Protein AF-A0A1F2VAK2-F1 (afdb_monomer)

Nearest PDB structures (foldseek):
  6fkk-assembly1_A  TM=6.220E-01  e=9.108E-01  Drosophila melanogaster
  6qp8-assembly1_B  TM=5.503E-01  e=6.452E-01  Drosophila melanogaster
  3fcy-assembly1_A  TM=5.643E-01  e=2.875E+00  Thermoanaerobacterium saccharolyticum JW/SL-YS485
  1ods-assembly1_A  TM=3.586E-01  e=8.091E+00  Bacillus subtilis

Secondary structure (DSSP, 8-state):
-PPPPPP-SPPPTTSGGGGGGGGTTPPEEEEEEEEPPP-TTS---EEEEEEETTS-EEEEEEEE-HHHHTT--SS--GGG--EEEEEEEE--

Solvent-accessible surface area (backbone atoms only — not comparable to full-atom values): 5897 Å² total; per-residue (Å²): 134,92,72,82,86,75,89,87,69,84,81,63,89,86,45,46,61,62,59,58,64,73,54,68,91,62,51,81,68,46,78,48,73,55,65,49,78,88,47,91,98,50,83,80,28,55,30,39,38,42,32,31,72,80,59,28,35,39,39,39,31,56,41,64,47,60,73,72,46,73,81,52,81,80,87,72,50,79,86,74,61,52,74,49,58,43,58,47,79,44,78,99

Radius of gyration: 16.03 Å; Cα contacts (8 Å, |Δi|>4): 125; chains: 1; bounding box: 34×40×42 Å

Sequence (92 aa):
MLQLPKIGRPPEAHYSICQASQMVGKTVAKVEFGFRENIEGVHGSELLIVHFTDGSILSIDTGSNAGNLAHQHEGLKENDFHVDLSLHWVPA

Structure (mmCIF, N/CA/C/O backbone):
data_AF-A0A1F2VAK2-F1
#
_entry.id   AF-A0A1F2VAK2-F1
#
loop_
_atom_site.group_PDB
_atom_site.id
_atom_site.type_symbol
_atom_site.label_atom_id
_atom_site.label_alt_id
_atom_site.label_comp_id
_atom_site.label_asym_id
_atom_site.label_entity_id
_atom_site.label_seq_id
_atom_site.pdbx_PDB_ins_code
_atom_site.Cartn_x
_atom_site.Cartn_y
_atom_site.Cartn_z
_atom_site.occupancy
_atom_site.B_iso_or_equiv
_atom_site.auth_seq_id
_atom_site.auth_comp_id
_atom_site.auth_asym_id
_atom_site.auth_atom_id
_atom_site.pdbx_PDB_model_num
ATOM 1 N N . MET A 1 1 ? -9.152 -24.079 -10.032 1.00 58.28 1 MET A N 1
ATOM 2 C CA . MET A 1 1 ? -9.015 -23.486 -8.684 1.00 58.28 1 MET A CA 1
ATOM 3 C C . MET A 1 1 ? -7.963 -22.393 -8.772 1.00 58.28 1 MET A C 1
ATOM 5 O O . MET A 1 1 ? -6.830 -22.716 -9.104 1.00 58.28 1 MET A O 1
ATOM 9 N N . LEU A 1 2 ? -8.334 -21.129 -8.560 1.00 75.19 2 LEU A N 1
ATOM 10 C CA . LEU A 1 2 ? -7.369 -20.033 -8.430 1.00 75.19 2 LEU A CA 1
ATOM 11 C C . LEU A 1 2 ? -6.729 -20.146 -7.043 1.00 75.19 2 LEU A C 1
ATOM 13 O O . LEU A 1 2 ? -7.437 -20.122 -6.040 1.00 75.19 2 LEU A O 1
ATOM 17 N N . GLN A 1 3 ? -5.416 -20.355 -6.991 1.00 88.94 3 GLN A N 1
ATOM 18 C CA . GLN A 1 3 ? -4.656 -20.298 -5.744 1.00 88.94 3 GLN A CA 1
ATOM 19 C C . GLN A 1 3 ? -4.121 -18.882 -5.560 1.00 88.94 3 GLN A C 1
ATOM 21 O O . GLN A 1 3 ? -3.758 -18.227 -6.537 1.00 88.94 3 GLN A O 1
ATOM 26 N N . LEU A 1 4 ? -4.057 -18.426 -4.309 1.00 92.31 4 LEU A N 1
ATOM 27 C CA . LEU A 1 4 ? -3.401 -17.164 -3.996 1.00 92.31 4 LEU A CA 1
ATOM 28 C C . LEU A 1 4 ? -1.904 -17.249 -4.343 1.00 92.31 4 LEU A C 1
ATOM 30 O O . LEU A 1 4 ? -1.283 -18.293 -4.100 1.00 92.31 4 LEU A O 1
ATOM 34 N N . PRO A 1 5 ? -1.309 -16.166 -4.871 1.00 91.50 5 PRO A N 1
ATOM 35 C CA . PRO A 1 5 ? 0.136 -16.065 -5.016 1.00 91.50 5 PRO A CA 1
ATOM 36 C C . PRO A 1 5 ? 0.854 -16.296 -3.679 1.00 91.50 5 PRO A C 1
ATOM 38 O O . PRO A 1 5 ? 0.344 -15.952 -2.612 1.00 91.50 5 PRO A O 1
ATOM 41 N N . LYS A 1 6 ? 2.056 -16.875 -3.738 1.00 94.31 6 LYS A N 1
ATOM 42 C CA . LYS A 1 6 ? 2.902 -17.112 -2.561 1.00 94.31 6 LYS A CA 1
ATOM 43 C C . LYS A 1 6 ? 3.987 -16.046 -2.472 1.00 94.31 6 LYS A C 1
ATOM 45 O O . LYS A 1 6 ? 4.580 -15.682 -3.485 1.00 94.31 6 LYS A O 1
ATOM 50 N N . ILE A 1 7 ? 4.292 -15.604 -1.254 1.00 93.75 7 ILE A N 1
ATOM 51 C CA . ILE A 1 7 ? 5.448 -14.742 -0.992 1.00 93.75 7 ILE A CA 1
ATOM 52 C C . ILE A 1 7 ? 6.719 -15.563 -1.240 1.00 93.75 7 ILE A C 1
ATOM 54 O O . ILE A 1 7 ? 6.951 -16.562 -0.563 1.00 93.75 7 ILE A O 1
ATOM 58 N N . GLY A 1 8 ? 7.523 -15.157 -2.225 1.00 95.75 8 GLY A N 1
ATOM 59 C CA . GLY A 1 8 ? 8.779 -15.837 -2.566 1.00 95.75 8 GLY A CA 1
ATOM 60 C C . GLY A 1 8 ? 9.994 -15.346 -1.773 1.00 95.75 8 GLY A C 1
ATOM 61 O O . GLY A 1 8 ? 10.935 -16.105 -1.565 1.00 95.75 8 GLY A O 1
ATOM 62 N N . ARG A 1 9 ? 9.983 -14.083 -1.329 1.00 94.38 9 ARG A N 1
ATOM 63 C CA . ARG A 1 9 ? 11.061 -13.446 -0.557 1.00 94.38 9 ARG A CA 1
ATOM 64 C C . ARG A 1 9 ? 10.516 -12.289 0.290 1.00 94.38 9 ARG A C 1
ATOM 66 O O . ARG A 1 9 ? 9.493 -11.718 -0.094 1.00 94.38 9 ARG A O 1
ATO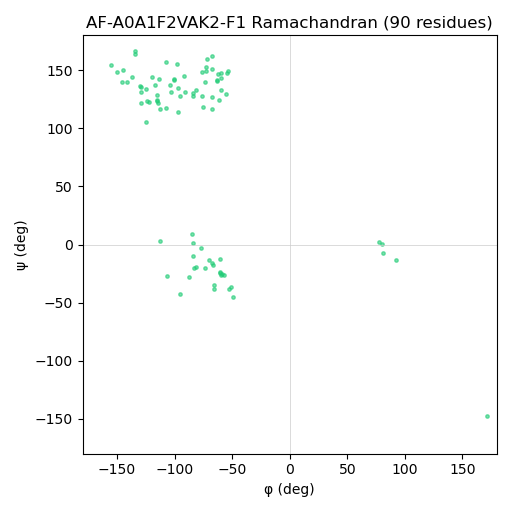M 73 N N . PRO A 1 10 ? 11.174 -11.922 1.402 1.00 93.38 10 PRO A N 1
ATOM 74 C CA . PRO A 1 10 ? 10.829 -10.706 2.131 1.00 93.38 10 PRO A CA 1
ATOM 75 C C . PRO A 1 10 ? 11.158 -9.445 1.304 1.00 93.38 10 PRO A C 1
ATOM 77 O O . PRO A 1 10 ? 12.088 -9.480 0.491 1.00 93.38 10 PRO A O 1
ATOM 80 N N . PRO A 1 11 ? 10.424 -8.334 1.506 1.00 92.62 11 PRO A N 1
ATOM 81 C CA . PRO A 1 11 ? 10.805 -7.029 0.971 1.00 92.62 11 PRO A CA 1
ATOM 82 C C . PRO A 1 11 ? 12.016 -6.456 1.726 1.00 92.62 11 PRO A C 1
ATOM 84 O O . PRO A 1 11 ? 12.290 -6.834 2.867 1.00 92.62 11 PRO A O 1
ATOM 87 N N . GLU A 1 12 ? 12.727 -5.510 1.111 1.00 92.19 12 GLU A N 1
ATOM 88 C CA . GLU A 1 12 ? 13.723 -4.704 1.828 1.00 92.19 12 GLU A CA 1
ATOM 89 C C . GLU A 1 12 ? 13.039 -3.691 2.759 1.00 92.19 12 GLU A C 1
ATOM 91 O O . GLU A 1 12 ? 11.945 -3.201 2.479 1.00 92.19 12 GLU A O 1
ATOM 96 N N . ALA A 1 13 ? 13.694 -3.347 3.871 1.00 90.88 13 ALA A N 1
ATOM 97 C CA . ALA A 1 13 ? 13.076 -2.585 4.961 1.00 90.88 13 ALA A CA 1
ATOM 98 C C . ALA A 1 13 ? 12.570 -1.185 4.565 1.00 90.88 13 ALA A C 1
ATOM 100 O O . ALA A 1 13 ? 11.677 -0.655 5.219 1.00 90.88 13 ALA A O 1
ATOM 101 N N . HIS A 1 14 ? 13.130 -0.587 3.512 1.00 90.25 14 HIS A N 1
ATOM 102 C CA . HIS A 1 14 ? 12.782 0.764 3.071 1.00 90.25 14 HIS A CA 1
ATOM 103 C C . HIS A 1 14 ? 11.538 0.820 2.166 1.00 90.25 14 HIS A C 1
ATOM 105 O O . HIS A 1 14 ? 11.043 1.913 1.897 1.00 90.25 14 HIS A O 1
ATOM 111 N N . TYR A 1 15 ? 11.017 -0.321 1.700 1.00 91.56 15 TYR A N 1
ATOM 112 C CA . TYR A 1 15 ? 9.818 -0.338 0.862 1.00 91.56 15 TYR A CA 1
ATOM 113 C C . TYR A 1 15 ? 8.549 -0.036 1.670 1.00 91.56 15 TYR A C 1
ATOM 115 O O . TYR A 1 15 ? 8.341 -0.566 2.763 1.00 91.56 15 TYR A O 1
ATOM 123 N N . SER A 1 16 ? 7.649 0.756 1.082 1.00 92.56 16 SER A N 1
ATOM 124 C CA . SER A 1 16 ? 6.328 1.119 1.627 1.00 92.56 16 SER A CA 1
ATOM 125 C C . SER A 1 16 ? 5.502 -0.089 2.074 1.00 92.56 16 SER A C 1
ATOM 127 O O . SER A 1 16 ? 4.842 -0.033 3.109 1.00 92.56 16 SER A O 1
ATOM 129 N N . ILE A 1 17 ? 5.579 -1.211 1.351 1.00 94.19 17 ILE A N 1
ATOM 130 C CA . ILE A 1 17 ? 4.831 -2.436 1.664 1.00 94.19 17 ILE A CA 1
ATOM 131 C C . ILE A 1 17 ? 5.137 -2.993 3.064 1.00 94.19 17 ILE A C 1
ATOM 133 O O . ILE A 1 17 ? 4.280 -3.631 3.673 1.00 94.19 17 ILE A O 1
ATOM 137 N N . CYS A 1 18 ? 6.316 -2.708 3.629 1.00 95.56 18 CYS A N 1
ATOM 138 C CA . CYS A 1 18 ? 6.657 -3.089 5.003 1.00 95.56 18 CYS A CA 1
ATOM 139 C C . CYS A 1 18 ? 5.698 -2.468 6.037 1.00 95.56 18 CYS A C 1
ATOM 141 O O . CYS A 1 18 ? 5.466 -3.046 7.105 1.00 95.56 18 CYS A O 1
ATOM 143 N N . GLN A 1 19 ? 5.079 -1.329 5.708 1.00 95.44 19 GLN A N 1
ATOM 144 C CA . GLN A 1 19 ? 4.092 -0.657 6.554 1.00 95.44 19 GLN A CA 1
ATOM 145 C C . GLN A 1 19 ? 2.759 -1.418 6.642 1.00 95.44 19 GLN A C 1
ATOM 147 O O . GLN A 1 19 ? 1.972 -1.141 7.544 1.00 95.44 19 GLN A O 1
ATOM 152 N N . ALA A 1 20 ? 2.514 -2.419 5.785 1.00 96.00 20 ALA A N 1
ATOM 153 C CA . ALA A 1 20 ? 1.325 -3.273 5.864 1.00 96.00 20 ALA A CA 1
ATOM 154 C C . ALA A 1 20 ? 1.241 -4.046 7.194 1.00 96.00 20 ALA A C 1
ATOM 156 O O . ALA A 1 20 ? 0.156 -4.402 7.645 1.00 96.00 20 ALA A O 1
ATOM 157 N N . SER A 1 21 ? 2.377 -4.259 7.869 1.00 95.69 21 SER A N 1
ATOM 158 C CA . SER A 1 21 ? 2.422 -4.852 9.213 1.00 95.69 21 SER A CA 1
ATOM 159 C C . SER A 1 21 ? 1.599 -4.075 10.251 1.00 95.69 21 SER A C 1
ATOM 161 O O . SER A 1 21 ? 1.079 -4.680 11.185 1.00 95.69 21 SER A O 1
ATOM 163 N N . GLN A 1 22 ? 1.394 -2.766 10.060 1.00 96.25 22 GLN A N 1
ATOM 164 C CA . GLN A 1 22 ? 0.562 -1.940 10.941 1.00 96.25 22 GLN A CA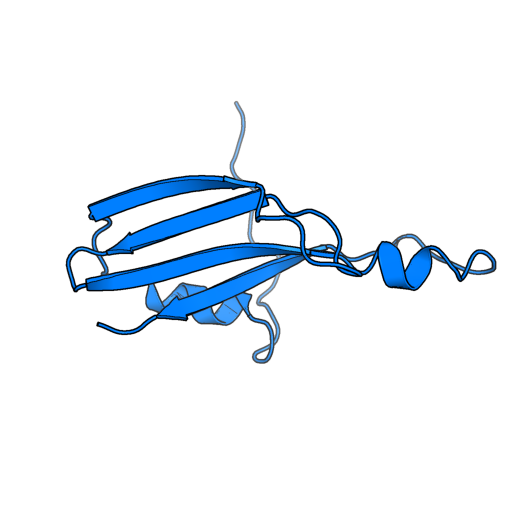 1
ATOM 165 C C . GLN A 1 22 ? -0.931 -2.301 10.872 1.00 96.25 22 GLN A C 1
ATOM 167 O O . GLN A 1 22 ? -1.693 -1.928 11.761 1.00 96.25 22 GLN A O 1
ATOM 172 N N . MET A 1 23 ? -1.363 -3.047 9.849 1.00 97.00 23 MET A N 1
ATOM 173 C CA . MET A 1 23 ? -2.738 -3.546 9.734 1.00 97.00 23 MET A CA 1
ATOM 174 C C . MET A 1 23 ? -3.034 -4.693 10.710 1.00 97.00 23 MET A C 1
ATOM 176 O O . MET A 1 23 ? -4.200 -4.995 10.966 1.00 97.00 23 MET A O 1
ATOM 180 N N . VAL A 1 24 ? -2.005 -5.373 11.227 1.00 97.81 24 VAL A N 1
ATOM 181 C CA . VAL A 1 24 ? -2.172 -6.581 12.044 1.00 97.81 24 VAL A CA 1
ATOM 182 C C . VAL A 1 24 ? -2.970 -6.262 13.308 1.00 97.81 24 VAL A C 1
ATOM 184 O O . VAL A 1 24 ? -2.607 -5.391 14.092 1.00 97.81 24 VAL A O 1
ATOM 187 N N . GLY A 1 25 ? -4.067 -6.993 13.508 1.00 97.88 25 GLY A N 1
ATOM 188 C CA . GLY A 1 25 ? -4.950 -6.835 14.665 1.00 97.88 25 GLY A CA 1
ATOM 189 C C . GLY A 1 25 ? -5.950 -5.679 14.565 1.00 97.88 25 GLY A C 1
ATOM 190 O O . GLY A 1 25 ? -6.838 -5.591 15.413 1.00 97.88 25 GLY A O 1
ATOM 191 N N . LYS A 1 26 ? -5.870 -4.824 13.537 1.00 97.88 26 LYS A N 1
ATOM 192 C CA . LYS A 1 26 ? -6.884 -3.792 13.298 1.00 97.88 26 LYS A CA 1
ATOM 193 C C . LYS A 1 26 ? -8.145 -4.402 12.686 1.00 97.88 26 LYS A C 1
ATOM 195 O O . LYS A 1 26 ? -8.086 -5.363 11.920 1.00 97.88 26 LYS A O 1
ATOM 200 N N . THR A 1 27 ? -9.296 -3.810 12.998 1.00 98.44 27 THR A N 1
ATOM 201 C CA . THR A 1 27 ? -10.588 -4.190 12.408 1.00 98.44 27 THR A CA 1
ATOM 202 C C . THR A 1 27 ? -10.982 -3.172 11.347 1.00 98.44 27 THR A C 1
ATOM 204 O O . THR A 1 27 ? -10.927 -1.969 11.592 1.00 98.44 27 THR A O 1
ATOM 207 N N . VAL A 1 28 ? -11.368 -3.646 10.162 1.00 98.50 28 VAL A N 1
ATOM 208 C CA . VAL A 1 28 ? -11.830 -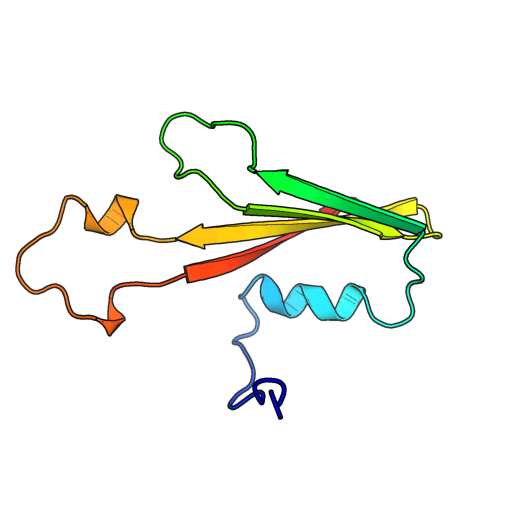2.787 9.063 1.00 98.50 28 VAL A CA 1
ATOM 209 C C . VAL A 1 28 ? -13.252 -2.306 9.349 1.00 98.50 28 VAL A C 1
ATOM 211 O O . VAL A 1 28 ? -14.140 -3.115 9.607 1.00 98.50 28 VAL A O 1
ATOM 214 N N . ALA A 1 29 ? -13.464 -0.995 9.277 1.00 98.50 29 ALA A N 1
ATOM 215 C CA . ALA A 1 29 ? -14.770 -0.352 9.393 1.00 98.50 29 ALA A CA 1
ATOM 216 C C . ALA A 1 29 ? -15.405 -0.082 8.020 1.00 98.50 29 ALA A C 1
ATOM 218 O O . ALA A 1 29 ? -16.599 -0.306 7.831 1.00 98.50 29 ALA A O 1
ATOM 219 N N . LYS A 1 30 ? -14.611 0.400 7.056 1.00 98.44 30 LYS A N 1
ATOM 220 C CA . LYS A 1 30 ? -15.060 0.753 5.702 1.00 98.44 30 LYS A CA 1
ATOM 221 C C . LYS A 1 30 ? -13.919 0.555 4.708 1.00 98.44 30 LYS A C 1
ATOM 223 O O . LYS A 1 30 ? -12.756 0.754 5.047 1.00 98.44 30 LYS A O 1
ATOM 228 N N . VAL A 1 31 ? -14.266 0.200 3.475 1.00 98.31 31 VAL A N 1
ATOM 229 C CA . VAL A 1 31 ? -13.340 0.157 2.341 1.00 98.31 31 VAL A CA 1
ATOM 230 C C . VAL A 1 31 ? -13.898 1.024 1.219 1.00 98.31 31 VAL A C 1
ATOM 232 O O . VAL A 1 31 ? -15.083 0.930 0.900 1.00 98.31 31 VAL A O 1
ATOM 235 N N . GLU A 1 32 ? -13.052 1.857 0.627 1.00 98.31 32 GLU A N 1
ATOM 236 C CA . GLU A 1 32 ? -13.335 2.624 -0.588 1.00 98.31 32 GLU A CA 1
ATOM 237 C C . GLU A 1 32 ? -12.336 2.225 -1.662 1.00 98.31 32 GLU A C 1
ATOM 239 O O . GLU A 1 32 ? -11.180 1.945 -1.359 1.00 98.31 32 GLU A O 1
ATOM 244 N N . PHE A 1 33 ? -12.772 2.185 -2.914 1.00 97.38 33 PHE A N 1
ATOM 245 C CA . PHE A 1 33 ? -11.908 1.852 -4.036 1.00 97.38 33 PHE A CA 1
ATOM 246 C C . PHE A 1 33 ? -12.303 2.656 -5.270 1.00 97.38 33 PHE A C 1
ATOM 248 O O . PHE A 1 33 ? -13.469 3.013 -5.450 1.00 97.38 33 PHE A O 1
ATOM 255 N N . GLY A 1 34 ? -11.326 2.935 -6.123 1.00 96.19 34 GLY A N 1
ATOM 256 C CA . GLY A 1 34 ? -11.519 3.695 -7.347 1.00 96.19 34 GLY A CA 1
ATOM 257 C C . GLY A 1 34 ? -10.189 4.025 -8.001 1.00 96.19 34 GLY A C 1
ATOM 258 O O . GLY A 1 34 ? -9.228 3.268 -7.897 1.00 96.19 34 GLY A O 1
ATOM 259 N N . PHE A 1 35 ? -10.135 5.177 -8.655 1.00 93.00 35 PHE A N 1
ATOM 260 C CA . PHE A 1 35 ? -8.904 5.731 -9.199 1.00 93.00 35 PHE A CA 1
ATOM 261 C C . PHE A 1 35 ? -8.562 7.007 -8.443 1.00 93.00 35 PHE A C 1
ATOM 263 O O . PHE A 1 35 ? -9.459 7.778 -8.092 1.00 93.00 35 PHE A O 1
ATOM 270 N N . ARG A 1 36 ? -7.270 7.230 -8.191 1.00 92.06 36 ARG A N 1
ATOM 271 C CA . ARG A 1 36 ? -6.783 8.486 -7.620 1.00 92.06 36 ARG A CA 1
ATOM 272 C C . ARG A 1 36 ? -7.152 9.637 -8.552 1.00 92.06 36 ARG A C 1
ATOM 274 O O . ARG A 1 36 ? -7.087 9.494 -9.775 1.00 92.06 36 ARG A O 1
ATOM 281 N N . GLU A 1 37 ? -7.496 10.784 -7.972 1.00 91.12 37 GLU A N 1
ATOM 282 C CA . GLU A 1 37 ? -7.637 12.017 -8.741 1.00 91.12 37 GLU A CA 1
ATOM 283 C C . GLU A 1 37 ? -6.372 12.296 -9.561 1.00 91.12 37 GLU A C 1
ATOM 285 O O . GLU A 1 37 ? -5.252 11.916 -9.191 1.00 91.12 37 GLU A O 1
ATOM 290 N N . ASN A 1 38 ? -6.566 12.937 -10.713 1.00 87.38 38 ASN A N 1
ATOM 291 C CA . ASN A 1 38 ? -5.463 13.237 -11.606 1.00 87.38 38 ASN A CA 1
ATOM 292 C C . ASN A 1 38 ? -4.531 14.264 -10.952 1.00 87.38 38 ASN A C 1
ATOM 294 O O . ASN A 1 38 ? -4.972 15.337 -10.545 1.00 87.38 38 ASN A O 1
ATOM 298 N N . ILE A 1 39 ? -3.243 13.940 -10.894 1.00 84.00 39 ILE A N 1
ATOM 299 C CA . ILE A 1 39 ? -2.196 14.836 -10.405 1.00 84.00 39 ILE A CA 1
ATOM 300 C C . ILE A 1 39 ? -1.291 15.120 -11.597 1.00 84.00 39 ILE A C 1
ATOM 302 O O . ILE A 1 39 ? -0.791 14.189 -12.228 1.00 84.00 39 ILE A O 1
ATOM 306 N N . GLU A 1 40 ? -1.105 16.397 -11.926 1.00 82.62 40 GLU A N 1
ATOM 307 C CA . GLU A 1 40 ? -0.284 16.796 -13.068 1.00 82.62 40 GLU A CA 1
ATOM 308 C C . GLU A 1 40 ? 1.128 16.200 -12.963 1.00 82.62 40 GLU A C 1
ATOM 310 O O . GLU A 1 40 ? 1.781 16.282 -11.923 1.00 82.62 40 GLU A O 1
ATOM 315 N N . GLY A 1 41 ? 1.586 15.561 -14.042 1.00 73.50 41 GLY A N 1
ATOM 316 C CA . GLY A 1 41 ? 2.900 14.917 -14.097 1.00 73.50 41 GLY A CA 1
ATOM 317 C C . GLY A 1 41 ? 3.002 13.561 -13.387 1.00 73.50 41 GLY A C 1
ATOM 318 O O . GLY A 1 41 ? 4.082 12.973 -13.396 1.00 73.50 41 GLY A O 1
ATOM 319 N N . VAL A 1 42 ? 1.914 13.029 -12.816 1.00 78.81 42 VAL A N 1
ATOM 320 C CA . VAL A 1 42 ? 1.890 11.705 -12.172 1.00 78.81 42 VAL A CA 1
ATOM 321 C C . VAL A 1 42 ? 0.934 10.779 -12.922 1.00 78.81 42 VAL A C 1
ATOM 323 O O . VAL A 1 42 ? -0.167 11.175 -13.298 1.00 78.81 42 VAL A O 1
ATOM 326 N N . HIS A 1 43 ? 1.330 9.523 -13.140 1.00 79.81 43 HIS A N 1
ATOM 327 C CA . HIS A 1 43 ? 0.458 8.545 -13.793 1.00 79.81 43 HIS A CA 1
ATOM 328 C C . HIS A 1 43 ? -0.811 8.291 -12.961 1.00 79.81 43 HIS A C 1
ATOM 330 O O . HIS A 1 43 ? -0.769 8.300 -11.729 1.00 79.81 43 HIS A O 1
ATOM 336 N N . GLY A 1 44 ? -1.938 8.032 -13.630 1.00 82.56 44 GLY A N 1
ATOM 337 C CA . GLY A 1 44 ? -3.164 7.584 -12.965 1.00 82.56 44 GLY A CA 1
ATOM 338 C C . GLY A 1 44 ? -2.933 6.272 -12.211 1.00 82.56 44 GLY A C 1
ATOM 339 O O . GLY A 1 44 ? -2.109 5.456 -12.625 1.00 82.56 44 GLY A O 1
ATOM 340 N N . SER A 1 45 ? -3.631 6.084 -11.095 1.00 89.25 45 SER A N 1
ATOM 341 C CA . SER A 1 45 ? -3.395 4.960 -10.189 1.00 89.25 45 SER A CA 1
ATOM 342 C C . SER A 1 45 ? -4.710 4.418 -9.643 1.00 89.25 45 SER A C 1
ATOM 344 O O . SER A 1 45 ? -5.613 5.202 -9.334 1.00 89.25 45 SER A O 1
ATOM 346 N N . GLU A 1 46 ? -4.829 3.093 -9.539 1.00 92.88 46 GLU A N 1
ATOM 347 C CA . GLU A 1 46 ? -5.875 2.470 -8.724 1.00 92.88 46 GLU A CA 1
ATOM 348 C C . GLU A 1 46 ? -5.65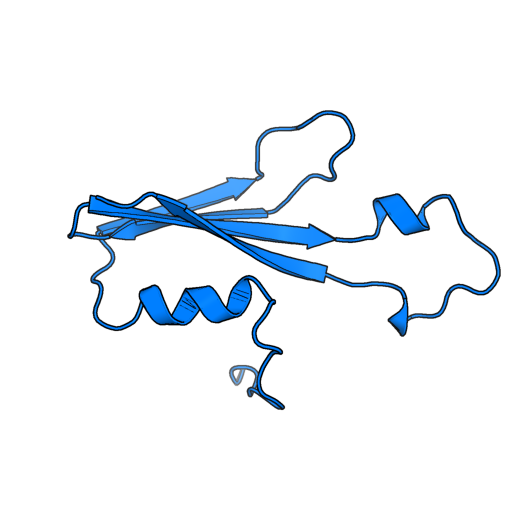5 2.856 -7.261 1.00 92.88 46 GLU A C 1
ATOM 350 O O . GLU A 1 46 ? -4.520 2.922 -6.793 1.00 92.88 46 GLU A O 1
ATOM 355 N N . LEU A 1 47 ? -6.744 3.120 -6.548 1.00 95.12 47 LEU A N 1
ATOM 356 C CA . LEU A 1 47 ? -6.730 3.578 -5.167 1.00 95.12 47 LEU A CA 1
ATOM 357 C C . LEU A 1 47 ? -7.657 2.702 -4.327 1.00 95.12 47 LEU A C 1
ATOM 359 O O . LEU A 1 47 ? -8.817 2.498 -4.685 1.00 95.12 47 LEU A O 1
ATOM 363 N N . LEU A 1 48 ? -7.154 2.237 -3.188 1.00 97.81 48 LEU A N 1
ATOM 364 C CA . LEU A 1 48 ? -7.890 1.535 -2.145 1.00 97.81 48 LEU A CA 1
ATOM 365 C C . LEU A 1 48 ? -7.688 2.281 -0.824 1.00 97.81 48 LEU A C 1
ATOM 367 O O . LEU A 1 48 ? -6.561 2.456 -0.377 1.00 97.81 48 LEU A O 1
ATOM 371 N N . ILE A 1 49 ? -8.770 2.692 -0.171 1.00 98.12 49 ILE A N 1
ATOM 372 C CA . ILE A 1 49 ? -8.734 3.332 1.146 1.00 98.12 49 ILE A CA 1
ATOM 373 C C . ILE A 1 49 ? -9.419 2.411 2.150 1.00 98.12 49 ILE A C 1
ATOM 375 O O . ILE A 1 49 ? -10.592 2.068 2.004 1.00 98.12 49 ILE A O 1
ATOM 379 N N . VAL A 1 50 ? -8.689 2.017 3.187 1.00 98.56 50 VAL A N 1
ATOM 380 C CA . VAL A 1 50 ? -9.170 1.189 4.291 1.00 98.56 50 VAL A CA 1
ATOM 381 C C . VAL A 1 50 ? -9.294 2.062 5.531 1.00 98.56 50 VAL A C 1
ATOM 383 O O . VAL A 1 50 ? -8.305 2.585 6.038 1.00 98.56 50 VAL A O 1
ATOM 386 N N . HIS A 1 51 ? -10.515 2.194 6.034 1.00 98.56 51 HIS A N 1
ATOM 387 C CA . HIS A 1 51 ? -10.807 2.854 7.303 1.00 98.56 51 HIS A CA 1
ATOM 388 C C . HIS A 1 51 ? -10.894 1.797 8.392 1.00 98.56 51 HIS A C 1
ATOM 390 O O . HIS A 1 51 ? -11.657 0.834 8.253 1.00 98.56 51 HIS A O 1
ATOM 396 N N . PHE A 1 52 ? -10.151 1.969 9.479 1.00 98.62 52 PHE A N 1
ATOM 397 C CA . PHE A 1 52 ? -10.168 1.057 10.618 1.00 98.62 52 PHE A CA 1
ATOM 398 C C . PHE A 1 52 ? -11.085 1.569 11.734 1.00 98.62 52 PHE A C 1
ATOM 400 O O . PHE A 1 52 ? -11.341 2.763 11.869 1.00 98.62 52 PHE A O 1
ATOM 407 N N . THR A 1 53 ? -11.585 0.655 12.565 1.00 98.50 53 THR A N 1
ATOM 408 C CA . THR A 1 53 ? -12.487 0.985 13.685 1.00 98.50 53 THR A CA 1
ATOM 409 C C . THR A 1 53 ? -11.821 1.813 14.781 1.00 98.50 53 THR A C 1
ATOM 411 O O . THR A 1 53 ? -12.519 2.387 15.608 1.00 98.50 53 THR A O 1
ATOM 414 N N . ASP A 1 54 ? -10.488 1.849 14.819 1.00 97.62 54 ASP A N 1
ATOM 415 C CA . ASP A 1 54 ? -9.716 2.669 15.756 1.00 97.62 54 ASP A CA 1
ATOM 416 C C . ASP A 1 54 ? -9.526 4.120 15.280 1.00 97.62 54 ASP A C 1
ATOM 418 O O . ASP A 1 54 ? -8.876 4.896 15.972 1.00 97.62 54 ASP A O 1
ATOM 422 N N . GLY A 1 55 ? -10.089 4.487 14.122 1.00 98.06 55 GLY A N 1
ATOM 423 C CA . GLY A 1 55 ? -9.999 5.824 13.532 1.00 98.06 55 GLY A CA 1
ATOM 424 C C . GLY A 1 55 ? -8.833 6.011 12.561 1.00 98.06 55 GLY A C 1
ATOM 425 O O . GLY A 1 55 ? -8.841 6.976 11.802 1.00 98.06 55 GLY A O 1
ATOM 426 N N . SER A 1 56 ? -7.865 5.087 12.521 1.00 98.44 56 SER A N 1
ATOM 427 C CA . SER A 1 56 ? -6.766 5.162 11.552 1.00 98.44 56 SER A CA 1
ATOM 428 C C . SER A 1 56 ? -7.222 4.820 10.129 1.00 98.44 56 SER A C 1
ATOM 430 O O . SER A 1 56 ? -8.167 4.052 9.921 1.00 98.44 56 SER A O 1
ATOM 432 N N . ILE A 1 57 ? -6.527 5.379 9.136 1.00 98.44 57 ILE A N 1
ATOM 433 C CA . ILE A 1 57 ? -6.831 5.193 7.711 1.00 98.44 57 ILE A CA 1
ATOM 434 C C . ILE A 1 57 ? -5.557 4.777 6.973 1.00 98.44 57 ILE A C 1
ATOM 436 O O . ILE A 1 57 ? -4.492 5.361 7.179 1.00 98.44 57 ILE A O 1
ATOM 440 N N . LEU A 1 58 ? -5.678 3.784 6.093 1.00 98.31 58 LEU A N 1
ATOM 441 C CA . LEU A 1 58 ? -4.641 3.376 5.151 1.00 98.31 58 LEU A CA 1
ATOM 442 C C . LEU A 1 58 ? -5.114 3.631 3.723 1.00 98.31 58 LEU A C 1
ATOM 444 O O . LEU A 1 58 ? -6.122 3.075 3.298 1.00 98.31 58 LEU A O 1
ATOM 448 N N . SER A 1 59 ? -4.349 4.408 2.968 1.00 97.31 59 SER A N 1
ATOM 449 C CA . SER A 1 59 ? -4.451 4.478 1.513 1.00 97.31 59 SER A CA 1
ATOM 450 C C . SER A 1 59 ? -3.409 3.561 0.878 1.00 97.31 59 SER A C 1
ATOM 452 O O . SER A 1 59 ? -2.245 3.573 1.281 1.00 97.31 59 SER A O 1
ATOM 454 N N . ILE A 1 60 ? -3.826 2.790 -0.122 1.00 97.06 60 ILE A N 1
ATOM 455 C CA . ILE A 1 60 ? -2.976 1.966 -0.977 1.00 97.06 60 ILE A CA 1
ATOM 456 C C . ILE A 1 60 ? -3.209 2.409 -2.417 1.00 97.06 60 ILE A C 1
ATOM 458 O O . ILE A 1 60 ? -4.339 2.343 -2.900 1.00 97.06 60 ILE A O 1
ATOM 462 N N . ASP A 1 61 ? -2.154 2.819 -3.104 1.00 94.31 61 ASP A N 1
ATOM 463 C CA . ASP A 1 61 ? -2.185 3.084 -4.538 1.00 94.31 61 ASP A CA 1
ATOM 464 C C . ASP A 1 61 ? -0.982 2.461 -5.249 1.00 94.31 61 ASP A C 1
ATOM 466 O O . ASP A 1 61 ? -0.015 2.015 -4.631 1.00 94.31 61 ASP A O 1
ATOM 470 N N . THR A 1 62 ? -1.070 2.349 -6.570 1.00 89.69 62 THR A N 1
ATOM 471 C CA . THR A 1 62 ? 0.043 1.854 -7.389 1.00 89.69 62 THR A CA 1
ATOM 472 C C . THR A 1 62 ? 1.057 2.959 -7.674 1.00 89.69 62 THR A C 1
ATOM 474 O O . THR A 1 62 ? 0.685 4.061 -8.088 1.00 89.69 62 THR A O 1
ATOM 477 N N . GLY A 1 63 ? 2.337 2.650 -7.488 1.00 85.19 63 GLY A N 1
ATOM 478 C CA . GLY A 1 63 ? 3.461 3.403 -8.036 1.00 85.19 63 GLY A CA 1
ATOM 479 C C . GLY A 1 63 ? 3.997 2.697 -9.278 1.00 85.19 63 GLY A C 1
ATOM 480 O O . GLY A 1 63 ? 4.021 1.469 -9.332 1.00 85.19 63 GLY A O 1
ATOM 481 N N . SER A 1 64 ? 4.402 3.446 -10.300 1.00 85.12 64 SER A N 1
ATOM 482 C CA . SER A 1 64 ? 5.063 2.902 -11.483 1.00 85.12 64 SER A CA 1
ATOM 483 C C . SER A 1 64 ? 6.101 3.866 -12.029 1.00 85.12 64 SER A C 1
ATOM 485 O O . SER A 1 64 ? 5.866 5.069 -12.151 1.00 85.12 64 SER A O 1
ATOM 487 N N . ASN A 1 65 ? 7.233 3.312 -12.458 1.00 86.19 65 ASN A N 1
ATOM 488 C CA . ASN A 1 65 ? 8.262 4.074 -13.153 1.00 86.19 65 ASN A CA 1
ATOM 489 C C . ASN A 1 65 ? 8.017 4.200 -14.670 1.00 86.19 65 A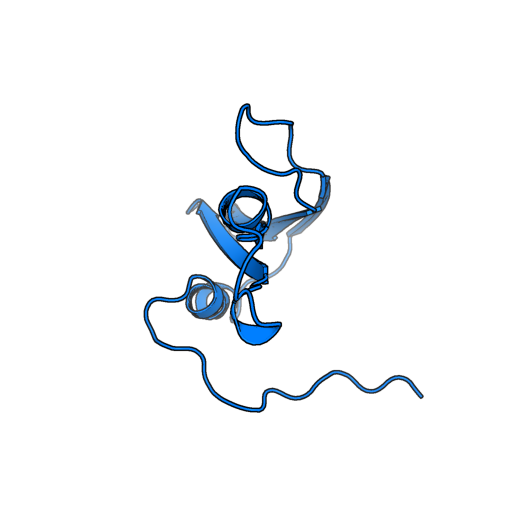SN A C 1
ATOM 491 O O . ASN A 1 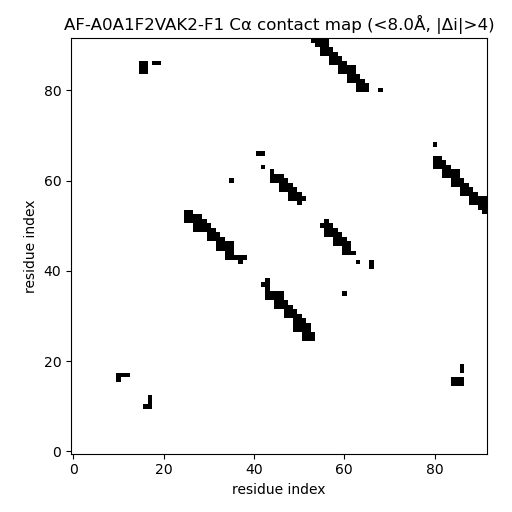65 ? 8.881 4.714 -15.379 1.00 86.19 65 ASN A O 1
ATOM 495 N N . ALA A 1 66 ? 6.845 3.792 -15.182 1.00 82.06 66 ALA A N 1
ATOM 496 C CA . ALA A 1 66 ? 6.501 3.862 -16.608 1.00 82.06 66 ALA A CA 1
ATOM 497 C C . ALA A 1 66 ? 6.783 5.243 -17.221 1.00 82.06 66 ALA A C 1
ATOM 499 O O . ALA A 1 66 ? 7.367 5.342 -18.297 1.00 82.06 66 ALA A O 1
ATOM 500 N N . GLY A 1 67 ? 6.397 6.315 -16.519 1.00 75.81 67 GLY A N 1
ATOM 501 C CA . GLY A 1 67 ? 6.618 7.691 -16.968 1.00 75.81 67 GLY A CA 1
ATOM 502 C C . GLY A 1 67 ? 8.098 8.078 -17.019 1.00 75.81 67 GLY A C 1
ATOM 503 O O . GLY A 1 67 ? 8.510 8.787 -17.931 1.00 75.81 67 GLY A O 1
ATOM 504 N N . ASN A 1 68 ? 8.922 7.567 -16.095 1.00 78.56 68 ASN A N 1
ATOM 505 C CA . ASN A 1 68 ? 10.371 7.792 -16.124 1.00 78.56 68 ASN A CA 1
ATOM 506 C C . ASN A 1 68 ? 11.011 7.123 -17.346 1.00 78.56 68 ASN A C 1
ATOM 508 O O . ASN A 1 68 ? 11.907 7.690 -17.969 1.00 78.56 68 ASN A O 1
ATOM 512 N N . LEU A 1 69 ? 10.517 5.937 -17.701 1.00 81.50 69 LEU A N 1
ATOM 513 C CA . LEU A 1 69 ? 11.015 5.146 -18.824 1.00 81.50 69 LEU A CA 1
ATOM 514 C C . LEU A 1 69 ? 10.441 5.601 -20.173 1.00 81.50 69 LEU A C 1
ATOM 516 O O . LEU A 1 69 ? 11.046 5.349 -21.210 1.00 81.50 69 LEU A O 1
ATOM 520 N N . ALA A 1 70 ? 9.319 6.327 -20.190 1.00 75.25 70 ALA A N 1
ATOM 521 C CA . ALA A 1 70 ? 8.667 6.800 -21.414 1.00 75.25 70 ALA A CA 1
ATOM 522 C C . ALA A 1 70 ? 9.537 7.737 -22.274 1.00 75.25 70 ALA A C 1
ATOM 524 O O . ALA A 1 70 ? 9.186 7.996 -23.420 1.00 75.25 70 ALA A O 1
ATOM 525 N N . HIS A 1 71 ? 10.657 8.237 -21.748 1.00 72.50 71 HIS A N 1
ATOM 526 C CA . HIS A 1 71 ? 11.605 9.095 -22.466 1.00 72.50 71 HIS A CA 1
ATOM 527 C C . HIS A 1 71 ? 12.971 8.428 -22.721 1.00 72.50 71 HIS A C 1
ATOM 529 O O . HIS A 1 71 ? 13.873 9.068 -23.261 1.00 72.50 71 HIS A O 1
ATOM 535 N N . GLN A 1 72 ? 13.144 7.156 -22.344 1.00 71.81 72 GLN A N 1
ATOM 536 C CA . GLN A 1 72 ? 14.367 6.373 -22.543 1.00 71.81 72 GLN A CA 1
ATOM 537 C C . GLN A 1 72 ? 14.014 5.091 -23.295 1.00 71.81 72 GLN A C 1
ATOM 539 O O . GLN A 1 72 ? 13.414 4.196 -22.727 1.00 71.81 72 GLN A O 1
ATOM 544 N N . HIS A 1 73 ? 14.343 4.994 -24.583 1.00 71.44 73 HIS A N 1
ATOM 545 C CA . HIS A 1 73 ? 13.850 3.890 -25.423 1.00 71.44 73 HIS A CA 1
ATOM 546 C C . HIS A 1 73 ? 14.912 2.839 -25.761 1.00 71.44 73 HIS A C 1
ATOM 548 O O . HIS A 1 73 ? 14.580 1.682 -26.009 1.00 71.44 73 HIS A O 1
ATOM 554 N N . GLU A 1 74 ? 16.189 3.222 -25.782 1.00 86.12 74 GLU A N 1
ATOM 555 C CA . GLU A 1 74 ? 17.281 2.317 -26.133 1.00 86.12 74 GLU A CA 1
ATOM 556 C C . GLU A 1 74 ? 17.842 1.620 -24.893 1.00 86.12 74 GLU A C 1
ATOM 558 O O . GLU A 1 74 ? 18.156 2.257 -23.891 1.00 86.12 74 GLU A O 1
ATOM 563 N N . GLY A 1 75 ? 17.997 0.298 -24.970 1.00 85.75 75 GLY A N 1
ATOM 564 C CA . GLY A 1 75 ? 18.645 -0.494 -23.923 1.00 85.75 75 GLY A CA 1
ATOM 565 C C . GLY A 1 75 ? 17.776 -0.835 -22.709 1.00 85.75 75 GLY A C 1
ATOM 566 O O . GLY A 1 75 ? 18.277 -1.542 -21.834 1.00 85.75 75 GLY A O 1
ATOM 567 N N . LEU A 1 76 ? 16.506 -0.407 -22.673 1.00 86.94 76 LEU A N 1
ATOM 568 C CA . LEU A 1 76 ? 15.553 -0.830 -21.645 1.00 86.94 76 LEU A CA 1
ATOM 569 C C . LEU A 1 76 ? 15.363 -2.346 -21.652 1.00 86.94 76 LEU A C 1
ATOM 571 O O . LEU A 1 76 ? 15.125 -2.971 -22.690 1.00 86.94 76 LEU A O 1
ATOM 575 N N . LYS A 1 77 ? 15.413 -2.925 -20.462 1.00 87.00 77 LYS A N 1
ATOM 576 C CA . LYS A 1 77 ? 15.109 -4.320 -20.172 1.00 87.00 77 LYS A CA 1
ATOM 577 C C . LYS A 1 77 ? 13.777 -4.403 -19.446 1.00 87.00 77 LYS A C 1
ATOM 579 O O . LYS A 1 77 ? 13.350 -3.477 -18.767 1.00 87.00 77 LYS A O 1
ATOM 584 N N . GLU A 1 78 ? 13.147 -5.567 -19.526 1.00 80.19 78 GLU A N 1
ATOM 585 C CA . GLU A 1 78 ? 11.914 -5.870 -18.788 1.00 80.19 78 GLU A CA 1
ATOM 586 C C . GLU A 1 78 ? 12.039 -5.593 -17.282 1.00 80.19 78 GLU A C 1
ATOM 588 O O . GLU A 1 78 ? 11.127 -5.043 -16.674 1.00 80.19 78 GLU A O 1
ATOM 593 N N . ASN A 1 79 ? 13.204 -5.892 -16.705 1.00 85.31 79 ASN A N 1
ATOM 594 C CA . ASN A 1 79 ? 13.489 -5.670 -15.291 1.00 85.31 79 ASN A CA 1
ATOM 595 C C . ASN A 1 79 ? 13.776 -4.209 -14.943 1.00 85.31 79 ASN A C 1
ATOM 597 O O . ASN A 1 79 ? 13.993 -3.939 -13.773 1.00 85.31 79 ASN A O 1
ATOM 601 N N . ASP A 1 80 ? 13.811 -3.292 -15.910 1.00 85.06 80 ASP A N 1
ATOM 602 C CA . ASP A 1 80 ? 13.886 -1.861 -15.616 1.00 85.06 80 ASP A CA 1
ATOM 603 C C . ASP A 1 80 ? 12.491 -1.298 -15.323 1.00 85.06 80 ASP A C 1
ATOM 605 O O . ASP A 1 80 ? 12.378 -0.260 -14.680 1.00 85.06 80 ASP A O 1
ATOM 609 N N . PHE A 1 81 ? 11.423 -1.980 -15.757 1.00 87.38 81 PHE A N 1
ATOM 610 C CA . PHE A 1 81 ? 10.047 -1.615 -15.440 1.00 87.38 81 PHE A C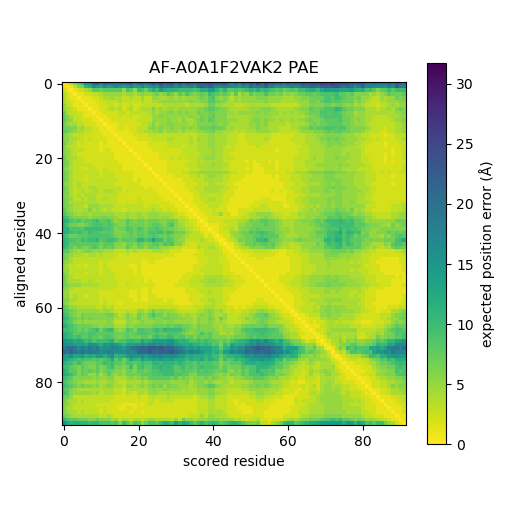A 1
ATOM 611 C C . PHE A 1 81 ? 9.623 -2.176 -14.083 1.00 87.38 81 PHE A C 1
ATOM 613 O O . PHE A 1 81 ? 9.744 -3.373 -13.804 1.00 87.38 81 PHE A O 1
ATOM 620 N N . HIS A 1 82 ? 9.051 -1.311 -13.254 1.00 87.31 82 HIS A N 1
ATOM 621 C CA . HIS A 1 82 ? 8.585 -1.665 -11.925 1.00 87.31 82 HIS A CA 1
ATOM 622 C C . HIS A 1 82 ? 7.216 -1.056 -11.632 1.00 87.31 82 HIS A C 1
ATOM 624 O O . HIS A 1 82 ? 6.898 0.068 -12.034 1.00 87.31 82 HIS A O 1
ATOM 630 N N . VAL A 1 83 ? 6.420 -1.833 -10.898 1.00 88.50 83 VAL A N 1
ATOM 631 C CA . VAL A 1 83 ? 5.182 -1.399 -10.253 1.00 88.50 83 VAL A CA 1
ATOM 632 C C . VAL A 1 83 ? 5.249 -1.841 -8.802 1.00 88.50 83 VAL A C 1
ATOM 634 O O . VAL A 1 83 ? 5.647 -2.973 -8.508 1.00 88.50 83 VAL A O 1
ATOM 637 N N . ASP A 1 84 ? 4.852 -0.957 -7.904 1.00 89.81 84 ASP A N 1
ATOM 638 C CA . ASP A 1 84 ? 4.828 -1.193 -6.469 1.00 89.81 84 ASP A CA 1
ATOM 639 C C . ASP A 1 84 ? 3.508 -0.722 -5.850 1.00 89.81 84 ASP A C 1
ATOM 641 O O . ASP A 1 84 ? 2.698 -0.045 -6.485 1.00 89.81 84 ASP A O 1
ATOM 645 N N . LEU A 1 85 ? 3.274 -1.145 -4.607 1.00 92.50 85 LEU A N 1
ATOM 646 C CA . LEU A 1 85 ? 2.177 -0.646 -3.786 1.00 92.50 85 LEU A CA 1
ATOM 647 C C . LEU A 1 85 ? 2.720 0.439 -2.863 1.00 92.50 85 LEU A C 1
ATOM 649 O O . LEU A 1 85 ? 3.506 0.163 -1.950 1.00 92.50 85 LEU A O 1
ATOM 653 N N . SER A 1 86 ? 2.262 1.661 -3.072 1.00 92.88 86 SER A N 1
ATOM 654 C CA . SER A 1 86 ? 2.496 2.788 -2.184 1.00 92.88 86 SER A CA 1
ATOM 655 C C . SER A 1 86 ? 1.464 2.763 -1.058 1.00 92.88 86 SER A C 1
ATOM 657 O O . SER A 1 86 ? 0.268 2.604 -1.287 1.00 92.88 86 SER A O 1
ATOM 659 N N . LEU A 1 87 ? 1.946 2.821 0.185 1.00 95.62 87 LEU A N 1
ATOM 660 C CA . LEU A 1 87 ? 1.122 2.790 1.394 1.00 95.62 87 LEU A CA 1
ATOM 661 C C . LEU A 1 87 ? 1.266 4.125 2.121 1.00 95.62 87 LEU A C 1
ATOM 663 O O . LEU A 1 87 ? 2.385 4.548 2.423 1.00 95.62 87 LEU A O 1
ATOM 667 N N . HIS A 1 88 ? 0.133 4.747 2.446 1.00 95.50 88 HIS A N 1
ATOM 668 C CA . HIS A 1 88 ? 0.064 6.021 3.156 1.00 95.50 88 HIS A CA 1
ATOM 669 C C . HIS A 1 88 ? -0.878 5.913 4.356 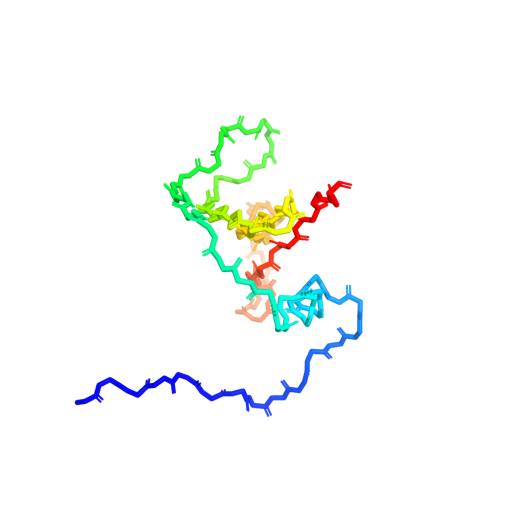1.00 95.50 88 HIS A C 1
ATOM 671 O O . HIS A 1 88 ? -2.058 5.597 4.202 1.00 95.50 88 HIS A O 1
ATOM 677 N N . TRP A 1 89 ? -0.358 6.193 5.551 1.00 97.31 89 TRP A N 1
ATOM 678 C CA . TRP A 1 89 ? -1.109 6.106 6.801 1.00 97.31 89 TRP A CA 1
ATOM 679 C C . TRP A 1 89 ? -1.510 7.480 7.324 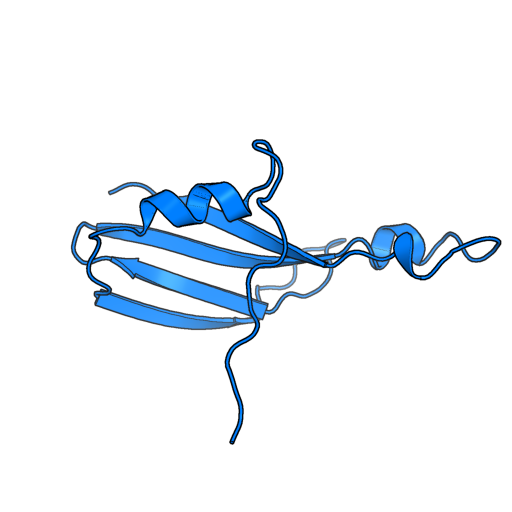1.00 97.31 89 TRP A C 1
ATOM 681 O O . TRP A 1 89 ? -0.692 8.399 7.381 1.00 97.31 89 TRP A O 1
ATOM 691 N N . VAL A 1 90 ? -2.751 7.574 7.792 1.00 97.25 90 VAL A N 1
ATOM 692 C CA . VAL A 1 90 ? -3.232 8.663 8.643 1.00 97.25 90 VAL A CA 1
ATOM 693 C C . VAL A 1 90 ? -3.528 8.065 10.025 1.00 97.25 90 VAL A C 1
ATOM 695 O O . VAL A 1 90 ? -4.362 7.156 10.117 1.00 97.25 90 VAL A O 1
ATOM 698 N N . PRO A 1 91 ? -2.822 8.492 11.090 1.00 91.25 91 PRO A N 1
ATOM 699 C CA . PRO A 1 91 ? -3.102 8.029 12.446 1.00 91.25 91 PRO A CA 1
ATOM 700 C C . PRO A 1 91 ? -4.467 8.541 12.930 1.00 91.25 91 PRO A C 1
ATOM 702 O O . PRO A 1 91 ? -5.013 9.485 12.360 1.00 91.25 91 PRO A O 1
ATOM 705 N N . ALA A 1 92 ? -4.996 7.896 13.972 1.00 85.38 92 ALA A N 1
ATOM 706 C CA . ALA A 1 92 ? -6.211 8.334 14.658 1.00 85.38 92 ALA A CA 1
ATOM 707 C C . ALA A 1 92 ? -6.021 9.679 15.381 1.00 85.38 92 ALA A C 1
ATOM 709 O O . ALA A 1 92 ? -4.880 9.949 15.829 1.00 85.38 92 ALA A O 1
#

Mean predicted aligned error: 4.9 Å

pLDDT: mean 90.43, std 8.07, range [58.28, 98.62]

Foldseek 3Di:
DDDDDDDPDDDDPPDQVVCCVVCPPWAFDDKDWDWDDDDPPADIWTWIWTQTPQRKIKIKIKDWCCSVCVVPDPPDDPVVTDIDIHIDIDHD